Protein AF-A0A5C7QAG7-F1 (afdb_monomer_lite)

Foldseek 3Di:
DDPVVVLLVVLLVVLVVDAAADEDDDDDDPSSVSNVVNCVVVVRGYDYDD

pLDDT: mean 73.8, std 10.78, range [41.22, 83.94]

Secondary structure (DSSP, 8-state):
--HHHHHHHHHHHHHTTPPTT------SSHHHHHHHHHHHTTTTS-----

Radius of gyration: 10.65 Å; chains: 1; bounding box: 21×23×27 Å

Sequence (50 aa):
MNQDDLKRAVARAAIDHLEPGALVGVGGGPTVTFFTDALGAGRDRVAGGV

Structure (mmCIF, N/CA/C/O backbone):
data_AF-A0A5C7QAG7-F1
#
_entry.id   AF-A0A5C7QAG7-F1
#
loop_
_atom_site.group_PDB
_atom_site.id
_atom_site.type_symbol
_atom_site.label_atom_id
_atom_site.label_alt_id
_atom_site.label_comp_id
_atom_site.label_asym_id
_atom_site.label_entity_id
_atom_site.label_seq_i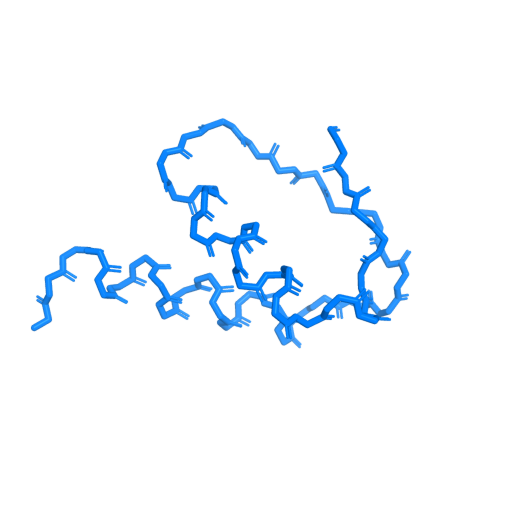d
_atom_site.pdbx_PDB_ins_code
_atom_site.Cartn_x
_atom_site.Cartn_y
_atom_site.Cartn_z
_atom_site.occupancy
_atom_site.B_iso_or_equiv
_atom_site.auth_seq_id
_atom_site.auth_comp_id
_atom_site.auth_asym_id
_atom_site.auth_atom_id
_atom_site.pdbx_PDB_model_num
ATOM 1 N N . MET A 1 1 ? -12.425 6.549 14.430 1.00 56.47 1 MET A N 1
ATOM 2 C CA . MET A 1 1 ? -11.707 6.486 13.141 1.00 56.47 1 MET A CA 1
ATOM 3 C C . MET A 1 1 ? -10.725 7.634 13.107 1.00 56.47 1 MET A C 1
ATOM 5 O O . MET A 1 1 ? -11.164 8.778 13.146 1.00 56.47 1 MET A O 1
ATOM 9 N N . ASN A 1 2 ? -9.428 7.339 13.127 1.00 83.94 2 ASN A N 1
ATOM 10 C CA . ASN A 1 2 ? -8.386 8.344 12.947 1.00 83.94 2 ASN A CA 1
ATOM 11 C C . ASN A 1 2 ? -7.955 8.383 11.471 1.00 83.94 2 ASN A C 1
ATOM 13 O O . ASN A 1 2 ? -8.244 7.469 10.699 1.00 83.94 2 ASN A O 1
ATOM 17 N N . GLN A 1 3 ? -7.257 9.441 11.067 1.00 77.25 3 GLN A N 1
ATOM 18 C CA . GLN A 1 3 ? -6.810 9.647 9.691 1.00 77.25 3 GLN A CA 1
ATOM 19 C C . GLN A 1 3 ? -6.008 8.452 9.140 1.00 77.25 3 GLN A C 1
ATOM 21 O O . GLN A 1 3 ? -6.110 8.135 7.957 1.00 77.25 3 GLN A O 1
ATOM 26 N N . ASP A 1 4 ? -5.257 7.750 9.989 1.00 80.38 4 ASP A N 1
ATOM 27 C CA . ASP A 1 4 ? -4.498 6.566 9.579 1.00 80.38 4 ASP A CA 1
ATOM 28 C C . ASP A 1 4 ? -5.373 5.322 9.361 1.00 80.38 4 ASP A C 1
ATOM 30 O O . ASP A 1 4 ? -5.052 4.510 8.495 1.00 80.38 4 ASP A O 1
ATOM 34 N N . ASP A 1 5 ? -6.510 5.193 10.054 1.00 83.06 5 ASP A N 1
ATOM 35 C CA . ASP A 1 5 ? -7.486 4.129 9.772 1.00 83.06 5 ASP A CA 1
ATOM 36 C C . ASP A 1 5 ? -8.104 4.318 8.383 1.00 83.06 5 ASP A C 1
ATOM 38 O O . ASP A 1 5 ? -8.252 3.360 7.625 1.00 83.06 5 ASP A O 1
ATOM 42 N N . LEU A 1 6 ? -8.409 5.570 8.018 1.00 83.81 6 LEU A N 1
ATOM 43 C CA . LEU A 1 6 ? -8.921 5.910 6.689 1.00 83.81 6 LEU A CA 1
ATOM 44 C C . LEU A 1 6 ? -7.887 5.607 5.600 1.00 83.81 6 LEU A C 1
ATOM 46 O O . LEU A 1 6 ? -8.229 5.008 4.583 1.00 83.81 6 LEU A O 1
ATOM 50 N N . LYS A 1 7 ? -6.612 5.954 5.827 1.00 79.31 7 LYS A N 1
ATOM 51 C CA . LYS A 1 7 ? -5.523 5.632 4.890 1.00 79.31 7 LYS A CA 1
ATOM 52 C C . LYS A 1 7 ? -5.376 4.122 4.689 1.00 79.31 7 LYS A C 1
ATOM 54 O O . LYS A 1 7 ? -5.247 3.685 3.550 1.00 79.31 7 LYS A O 1
ATOM 59 N N . ARG A 1 8 ? -5.444 3.321 5.761 1.00 81.44 8 ARG A N 1
ATOM 60 C CA . ARG A 1 8 ? -5.394 1.848 5.670 1.00 81.44 8 ARG A CA 1
ATOM 61 C C . ARG A 1 8 ? -6.592 1.272 4.922 1.00 81.44 8 ARG A C 1
ATOM 63 O O . ARG A 1 8 ? -6.412 0.386 4.091 1.00 81.44 8 ARG A O 1
ATOM 70 N N . ALA A 1 9 ? -7.797 1.774 5.190 1.00 83.38 9 ALA A N 1
ATOM 71 C CA . ALA A 1 9 ? -9.010 1.311 4.520 1.00 83.38 9 ALA A CA 1
ATOM 72 C C . ALA A 1 9 ? -8.962 1.584 3.007 1.00 83.38 9 ALA A C 1
ATOM 74 O O . ALA A 1 9 ? -9.230 0.685 2.213 1.00 83.38 9 ALA A O 1
ATOM 75 N N . VAL A 1 10 ? -8.543 2.791 2.609 1.00 83.19 10 VAL A N 1
ATOM 76 C CA . VAL A 1 10 ? -8.371 3.157 1.193 1.00 83.19 10 VAL A CA 1
ATOM 77 C C . VAL A 1 10 ? -7.281 2.315 0.534 1.00 83.19 10 VAL A C 1
ATOM 79 O O . VAL A 1 10 ? -7.496 1.788 -0.554 1.00 83.19 10 VAL A O 1
ATOM 82 N N . ALA A 1 11 ? -6.138 2.132 1.201 1.00 80.19 11 ALA A N 1
ATOM 83 C CA . ALA A 1 11 ? -5.051 1.292 0.705 1.00 80.19 11 ALA A CA 1
ATOM 84 C C . ALA A 1 11 ? -5.503 -0.152 0.442 1.00 80.19 11 ALA A C 1
ATOM 86 O O . ALA A 1 11 ? -5.142 -0.732 -0.578 1.00 80.19 11 ALA A O 1
ATOM 87 N N . ARG A 1 12 ? -6.322 -0.722 1.336 1.00 80.38 12 ARG A N 1
ATOM 88 C CA . ARG A 1 12 ? -6.853 -2.079 1.180 1.00 80.38 12 ARG A CA 1
ATOM 89 C C . ARG A 1 12 ? -7.848 -2.174 0.025 1.00 80.38 12 ARG A C 1
ATOM 91 O O . ARG A 1 12 ? -7.716 -3.078 -0.787 1.00 80.38 12 ARG A O 1
ATOM 98 N N . ALA A 1 13 ? -8.788 -1.233 -0.067 1.00 83.56 13 ALA A N 1
ATOM 99 C CA . ALA A 1 13 ? -9.782 -1.206 -1.140 1.00 83.56 13 ALA A CA 1
ATOM 100 C C . ALA A 1 13 ? -9.141 -1.009 -2.523 1.00 83.56 13 ALA A C 1
ATOM 102 O O . ALA A 1 13 ? -9.585 -1.593 -3.504 1.00 83.56 13 ALA A O 1
ATOM 103 N N . ALA A 1 14 ? -8.059 -0.230 -2.608 1.00 80.81 14 ALA A N 1
ATOM 104 C CA . ALA A 1 14 ? -7.341 -0.014 -3.859 1.00 80.81 14 ALA A CA 1
ATOM 105 C C . ALA A 1 14 ? -6.741 -1.308 -4.440 1.00 80.81 14 ALA A C 1
ATOM 107 O O . ALA A 1 14 ? -6.643 -1.419 -5.657 1.00 80.81 14 ALA A O 1
ATOM 108 N N . ILE A 1 15 ? -6.387 -2.294 -3.606 1.00 77.25 15 ILE A N 1
ATOM 109 C CA . ILE A 1 15 ? -5.844 -3.585 -4.067 1.00 77.25 15 ILE A CA 1
ATOM 110 C C . ILE A 1 15 ? -6.893 -4.408 -4.808 1.00 77.25 15 ILE A C 1
ATOM 112 O O . ILE A 1 15 ? -6.552 -5.096 -5.765 1.00 77.25 15 ILE A O 1
ATOM 116 N N . ASP A 1 16 ? -8.159 -4.318 -4.402 1.00 82.25 16 ASP A N 1
ATOM 117 C CA . ASP A 1 16 ? -9.248 -5.058 -5.046 1.00 82.25 16 ASP A CA 1
ATOM 118 C C . ASP A 1 16 ? -9.533 -4.557 -6.475 1.00 82.25 16 ASP A C 1
ATOM 120 O O . ASP A 1 16 ? -10.189 -5.246 -7.251 1.00 82.25 16 ASP A O 1
ATOM 124 N N . HIS A 1 17 ? -9.008 -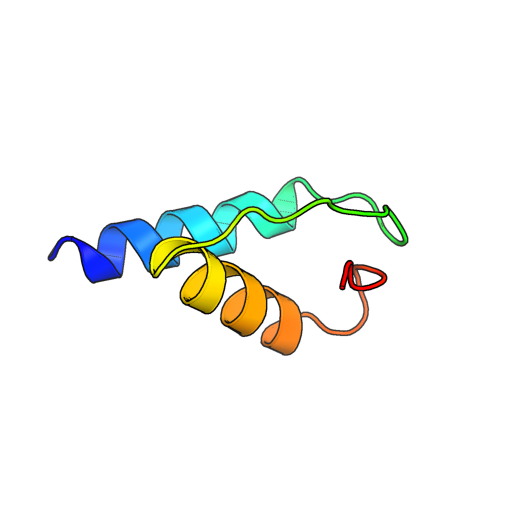3.384 -6.843 1.00 82.50 17 HIS A N 1
ATOM 125 C CA . HIS A 1 17 ? -9.088 -2.821 -8.192 1.00 82.50 17 HIS A CA 1
ATOM 126 C C . HIS A 1 17 ? -7.855 -3.110 -9.061 1.00 82.50 17 HIS A C 1
ATOM 128 O O . HIS A 1 17 ? -7.795 -2.642 -10.199 1.00 82.50 17 HIS A O 1
ATOM 134 N N . LEU A 1 18 ? -6.852 -3.825 -8.542 1.00 77.81 18 LEU A N 1
ATOM 135 C CA . LEU A 1 18 ? -5.630 -4.122 -9.284 1.00 77.81 18 LEU A CA 1
ATOM 136 C C . LEU A 1 18 ? -5.777 -5.415 -10.074 1.00 77.81 18 LEU A C 1
ATOM 138 O O . LEU A 1 18 ? -6.049 -6.479 -9.517 1.00 77.81 18 LEU A O 1
ATOM 142 N N . GLU A 1 19 ? -5.515 -5.317 -11.372 1.00 79.06 19 GLU A N 1
ATOM 143 C CA . GLU A 1 19 ? -5.458 -6.485 -12.237 1.00 79.06 19 GLU A CA 1
ATOM 144 C C . GLU A 1 19 ? -4.192 -7.309 -11.953 1.00 79.06 19 GLU A C 1
ATOM 146 O O . GLU A 1 19 ? -3.110 -6.738 -11.744 1.00 79.06 19 GLU A O 1
ATOM 151 N N . PRO A 1 20 ? -4.288 -8.651 -11.972 1.00 77.25 20 PRO A N 1
ATOM 152 C CA . PRO A 1 20 ? -3.139 -9.512 -11.767 1.00 77.25 20 PRO A CA 1
ATOM 153 C C . PRO A 1 20 ? -1.990 -9.211 -12.732 1.00 77.25 20 PRO A C 1
ATOM 155 O O . PRO A 1 20 ? -2.169 -9.209 -13.948 1.00 77.25 20 PRO A O 1
ATOM 158 N N . GLY A 1 21 ? -0.795 -8.966 -12.191 1.00 73.69 21 GL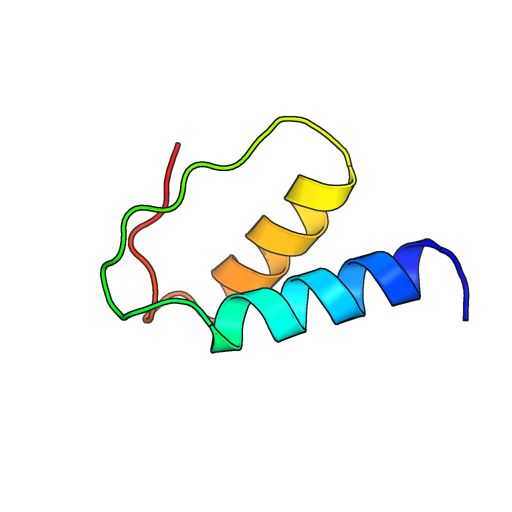Y A N 1
ATOM 159 C CA . GLY A 1 21 ? 0.393 -8.653 -12.997 1.00 73.69 21 GLY A CA 1
ATOM 160 C C . GLY A 1 21 ? 0.427 -7.238 -13.592 1.00 73.69 21 GLY A C 1
ATOM 161 O O . GLY A 1 21 ? 1.338 -6.936 -14.363 1.00 73.69 21 GLY A O 1
ATOM 162 N N . ALA A 1 22 ? -0.513 -6.358 -13.232 1.00 77.25 22 ALA A N 1
ATOM 163 C CA . ALA A 1 22 ? -0.459 -4.954 -13.620 1.00 77.25 22 ALA A CA 1
ATOM 164 C C . ALA A 1 22 ? 0.741 -4.233 -12.983 1.00 77.25 22 ALA A C 1
ATOM 166 O O . ALA A 1 22 ? 1.058 -4.432 -11.810 1.00 77.25 22 ALA A O 1
ATOM 167 N N . LEU A 1 23 ? 1.375 -3.353 -13.759 1.00 72.62 23 LEU A N 1
ATOM 168 C CA . LEU A 1 23 ? 2.390 -2.415 -13.282 1.00 72.62 23 LEU A CA 1
ATOM 169 C C . LEU A 1 23 ? 1.694 -1.181 -12.702 1.00 72.62 23 LEU A C 1
ATOM 171 O O . LEU A 1 23 ? 0.995 -0.462 -13.416 1.00 72.62 23 LEU A O 1
ATOM 175 N N . VAL A 1 24 ? 1.893 -0.932 -11.409 1.00 77.50 24 VAL A N 1
ATOM 176 C CA . VAL A 1 24 ? 1.267 0.184 -10.688 1.00 77.50 24 VAL A CA 1
ATOM 177 C C . VAL A 1 24 ? 2.330 1.212 -10.328 1.00 77.50 24 VAL A C 1
ATOM 179 O O . VAL A 1 24 ? 3.244 0.921 -9.560 1.00 77.50 24 VAL A O 1
ATOM 182 N N . GLY A 1 25 ? 2.199 2.426 -10.865 1.00 76.75 25 GLY A N 1
ATOM 183 C CA . GLY A 1 25 ? 3.023 3.562 -10.461 1.00 76.75 25 GLY A CA 1
ATOM 184 C C . GLY A 1 25 ? 2.5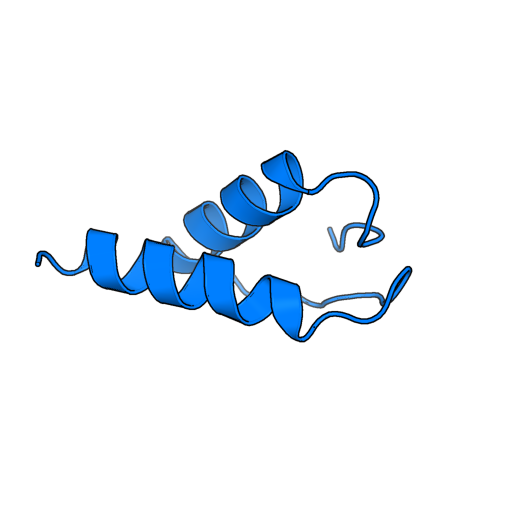36 4.124 -9.129 1.00 76.75 25 GLY A C 1
ATOM 185 O O . GLY A 1 25 ? 1.369 4.502 -9.007 1.00 76.75 25 GLY A O 1
ATOM 186 N N . VAL A 1 26 ? 3.419 4.191 -8.135 1.00 80.50 26 VAL A N 1
ATOM 187 C CA . VAL A 1 26 ? 3.090 4.699 -6.799 1.00 80.50 26 VAL A CA 1
ATOM 188 C C . VAL A 1 26 ? 3.840 6.008 -6.552 1.00 80.50 26 VAL A C 1
ATOM 190 O O . VAL A 1 26 ? 5.025 6.117 -6.850 1.00 80.50 26 VAL A O 1
ATOM 193 N N . GLY A 1 27 ? 3.142 7.032 -6.050 1.00 79.12 27 GLY A N 1
ATOM 194 C CA . GLY A 1 27 ? 3.758 8.320 -5.702 1.00 79.12 27 GLY A CA 1
ATOM 195 C C . GLY A 1 27 ? 4.617 8.252 -4.430 1.00 79.12 27 GLY A C 1
ATOM 196 O O . GLY A 1 27 ? 4.781 7.194 -3.833 1.00 79.12 27 GLY A O 1
ATOM 197 N N . GLY A 1 28 ? 5.131 9.396 -3.966 1.00 79.38 28 GLY A N 1
ATOM 198 C CA . GLY A 1 28 ? 5.831 9.512 -2.678 1.00 79.38 28 GLY A CA 1
ATOM 199 C C . GLY A 1 28 ? 4.937 10.087 -1.572 1.00 79.38 28 GLY A C 1
ATOM 200 O O . GLY A 1 28 ? 4.253 11.085 -1.790 1.00 79.38 28 GLY A O 1
ATOM 201 N N . GLY A 1 29 ? 4.946 9.486 -0.375 1.00 74.50 29 GLY A N 1
ATOM 202 C CA . GLY A 1 29 ? 4.265 10.029 0.808 1.00 74.50 29 GLY A CA 1
ATOM 203 C C . GLY A 1 29 ? 3.831 8.973 1.835 1.00 74.50 29 GLY A C 1
ATOM 204 O O . GLY A 1 29 ? 3.856 7.780 1.551 1.00 74.50 29 GLY A O 1
ATOM 205 N N . PRO A 1 30 ? 3.378 9.382 3.033 1.00 76.12 30 PRO A N 1
ATOM 206 C CA . PRO A 1 30 ? 3.034 8.453 4.117 1.00 76.12 30 PRO A CA 1
ATOM 207 C C . PRO A 1 30 ? 1.834 7.549 3.793 1.00 76.12 30 PRO A C 1
ATOM 209 O O . PRO A 1 30 ? 1.711 6.462 4.346 1.00 76.12 30 PRO A O 1
ATOM 212 N N . THR A 1 31 ? 0.960 7.963 2.872 1.00 72.31 31 THR A N 1
ATOM 213 C CA . THR A 1 31 ? -0.159 7.138 2.387 1.00 72.31 31 THR A CA 1
ATOM 214 C C . THR A 1 31 ? 0.325 5.943 1.558 1.00 72.31 31 THR A C 1
ATOM 216 O O . THR A 1 31 ? -0.286 4.879 1.599 1.00 72.31 31 THR A O 1
ATOM 219 N N . VAL A 1 32 ? 1.451 6.093 0.855 1.00 81.94 32 VAL A N 1
ATOM 220 C CA . VAL A 1 32 ? 2.041 5.051 -0.001 1.00 81.94 32 VAL A CA 1
ATOM 221 C C . VAL A 1 32 ? 2.563 3.897 0.842 1.00 81.94 32 VAL A C 1
ATOM 223 O O . VAL A 1 32 ? 2.358 2.746 0.480 1.00 81.94 32 VAL A O 1
ATOM 226 N N . THR A 1 33 ? 3.133 4.180 2.015 1.00 80.00 33 THR A N 1
ATOM 227 C CA . THR A 1 33 ? 3.591 3.143 2.948 1.00 80.00 33 THR A CA 1
ATOM 228 C C . THR A 1 33 ? 2.468 2.176 3.321 1.00 80.00 33 THR A C 1
ATOM 230 O O . THR A 1 33 ? 2.674 0.967 3.302 1.00 80.00 33 THR A O 1
ATOM 233 N N . PHE A 1 34 ? 1.263 2.687 3.598 1.00 80.44 34 PHE A N 1
ATOM 234 C CA . PHE A 1 34 ? 0.109 1.839 3.913 1.00 80.44 34 PHE A CA 1
ATOM 235 C C . PHE A 1 34 ? -0.363 1.015 2.709 1.00 80.44 34 PHE A C 1
ATOM 237 O O . PHE A 1 34 ? -0.824 -0.110 2.882 1.00 80.44 34 PHE A O 1
ATOM 244 N N . PHE A 1 35 ? -0.232 1.554 1.496 1.00 79.56 35 PHE A N 1
ATOM 245 C CA . PHE A 1 35 ? -0.553 0.845 0.259 1.00 79.56 35 PHE A CA 1
ATOM 246 C C . PHE A 1 35 ? 0.441 -0.283 -0.035 1.00 79.56 35 PHE A C 1
ATOM 248 O O . PHE A 1 35 ? 0.023 -1.409 -0.295 1.00 79.56 35 PHE A O 1
ATOM 255 N N . THR A 1 36 ? 1.744 -0.027 0.093 1.00 79.19 36 THR A N 1
ATOM 256 C CA . THR A 1 36 ? 2.791 -1.043 -0.085 1.00 79.19 36 THR A CA 1
ATOM 257 C C . THR A 1 36 ? 2.704 -2.146 0.969 1.00 79.19 36 THR A C 1
ATOM 259 O O . THR A 1 36 ? 2.871 -3.317 0.639 1.00 79.19 36 THR A O 1
ATOM 262 N N . ASP A 1 37 ? 2.396 -1.802 2.222 1.00 80.38 37 ASP A N 1
ATOM 263 C CA . ASP A 1 37 ? 2.184 -2.782 3.296 1.00 80.38 37 ASP A CA 1
ATOM 264 C C . ASP 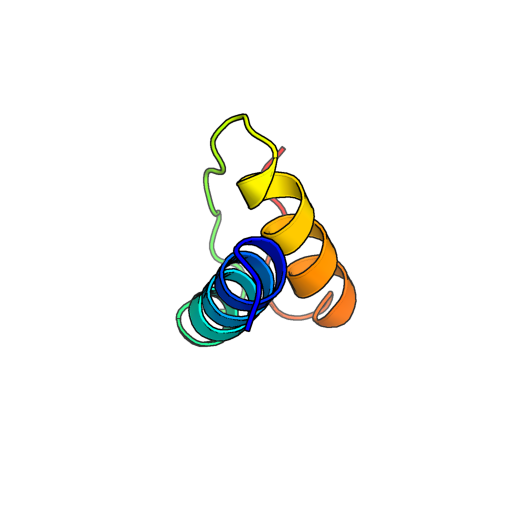A 1 37 ? 0.966 -3.678 3.000 1.00 80.38 37 ASP A C 1
ATOM 266 O O . ASP A 1 37 ? 1.034 -4.909 3.051 1.00 80.38 37 ASP A O 1
ATOM 270 N N . ALA A 1 38 ? -0.140 -3.070 2.557 1.00 77.19 38 ALA A N 1
ATOM 271 C CA . ALA A 1 38 ? -1.328 -3.807 2.145 1.00 77.19 38 ALA A CA 1
ATOM 272 C C . ALA A 1 38 ? -1.064 -4.714 0.922 1.00 77.19 38 ALA A C 1
ATOM 274 O O . ALA A 1 38 ? -1.572 -5.839 0.890 1.00 77.19 38 ALA A O 1
ATOM 275 N N . LEU A 1 39 ? -0.258 -4.261 -0.048 1.00 75.12 39 LEU A N 1
ATOM 276 C CA . LEU A 1 39 ? 0.180 -5.044 -1.213 1.00 75.12 39 LEU A CA 1
ATOM 277 C C . LEU A 1 39 ? 1.090 -6.207 -0.813 1.00 75.12 39 LEU A C 1
ATOM 279 O O . LEU A 1 39 ? 0.928 -7.319 -1.313 1.00 75.12 39 LEU A O 1
ATOM 283 N N . GLY A 1 40 ? 2.015 -5.977 0.122 1.00 71.31 40 GLY A N 1
ATOM 284 C CA . GLY A 1 40 ? 2.895 -7.005 0.673 1.00 71.31 40 GLY A CA 1
ATOM 285 C C . GLY A 1 40 ? 2.122 -8.149 1.332 1.00 71.31 40 GLY A C 1
ATOM 286 O O . GLY A 1 40 ? 2.513 -9.308 1.198 1.00 71.31 40 GLY A O 1
ATOM 287 N N . ALA A 1 41 ? 0.978 -7.851 1.955 1.00 69.06 41 ALA A N 1
ATOM 288 C CA . ALA A 1 41 ? 0.066 -8.858 2.498 1.00 69.06 41 ALA A CA 1
ATOM 289 C C . ALA A 1 41 ? -0.705 -9.658 1.420 1.00 69.06 41 ALA A C 1
ATOM 291 O O . ALA A 1 41 ? -1.297 -10.687 1.736 1.00 69.06 41 ALA A O 1
ATOM 292 N N . GLY A 1 42 ? -0.713 -9.201 0.161 1.00 63.28 42 GLY A N 1
ATOM 293 C CA . GLY A 1 42 ? -1.378 -9.824 -0.995 1.00 63.28 42 GLY A CA 1
ATOM 294 C C . GLY A 1 42 ? -0.410 -10.216 -2.117 1.00 63.28 42 GLY A C 1
ATOM 295 O O . GLY A 1 42 ? -0.808 -10.235 -3.281 1.00 63.28 42 GLY A O 1
ATOM 296 N N . ARG A 1 43 ? 0.847 -10.503 -1.748 1.00 55.97 43 ARG A N 1
ATOM 297 C CA . ARG A 1 43 ? 2.084 -10.605 -2.555 1.00 55.97 43 ARG A CA 1
ATOM 298 C C . ARG A 1 43 ? 2.054 -11.444 -3.842 1.00 55.97 43 ARG A C 1
ATOM 300 O O . ARG A 1 43 ? 3.024 -11.408 -4.587 1.00 55.97 43 ARG A O 1
ATOM 307 N N . ASP A 1 44 ? 0.972 -12.166 -4.100 1.00 57.38 44 ASP A N 1
ATOM 308 C CA . ASP A 1 44 ? 0.783 -12.995 -5.294 1.00 57.38 44 ASP A CA 1
ATOM 309 C C . ASP A 1 44 ? 0.039 -12.268 -6.430 1.00 57.38 44 ASP A C 1
ATOM 311 O O . ASP A 1 44 ? 0.051 -12.723 -7.569 1.00 57.38 44 ASP A O 1
ATOM 315 N N . ARG A 1 45 ? -0.624 -11.133 -6.152 1.00 57.84 45 ARG A N 1
ATOM 316 C CA . ARG A 1 45 ? -1.526 -10.500 -7.132 1.00 57.84 45 ARG A CA 1
ATOM 317 C C . ARG A 1 45 ? -0.894 -9.417 -7.999 1.00 57.84 45 ARG A C 1
ATOM 319 O O . ARG A 1 45 ? -1.363 -9.222 -9.108 1.00 57.84 45 ARG A O 1
ATOM 326 N N . VAL A 1 46 ? 0.139 -8.698 -7.564 1.00 57.03 46 VAL A N 1
ATOM 327 C CA . VAL A 1 46 ? 0.587 -7.493 -8.293 1.00 57.03 46 VAL A CA 1
ATOM 328 C C . VAL A 1 46 ? 2.105 -7.466 -8.411 1.00 57.03 46 VAL A C 1
ATOM 330 O O . VAL A 1 46 ? 2.810 -7.584 -7.409 1.00 57.03 46 VAL A O 1
ATOM 333 N N . ALA A 1 47 ? 2.612 -7.317 -9.638 1.00 53.12 47 ALA A N 1
ATOM 334 C CA . ALA A 1 47 ? 4.035 -7.142 -9.896 1.00 53.12 47 ALA A CA 1
ATOM 335 C C . ALA A 1 47 ? 4.438 -5.727 -9.445 1.00 53.12 47 ALA A C 1
ATOM 337 O O . ALA A 1 47 ? 3.968 -4.732 -9.992 1.00 53.12 47 ALA A O 1
ATOM 338 N N . GLY A 1 48 ? 5.246 -5.647 -8.385 1.00 49.75 48 GLY A N 1
ATOM 339 C CA . GLY A 1 48 ? 5.588 -4.394 -7.710 1.00 49.75 48 GLY A CA 1
ATOM 340 C C . GLY A 1 48 ? 6.214 -3.346 -8.634 1.00 49.75 48 GLY A C 1
ATOM 341 O O . GLY A 1 48 ? 7.124 -3.650 -9.402 1.00 49.75 48 GLY A O 1
ATOM 342 N N . GLY A 1 49 ? 5.734 -2.106 -8.521 1.00 47.22 49 GLY A N 1
ATOM 343 C CA . GLY A 1 49 ? 6.397 -0.922 -9.059 1.00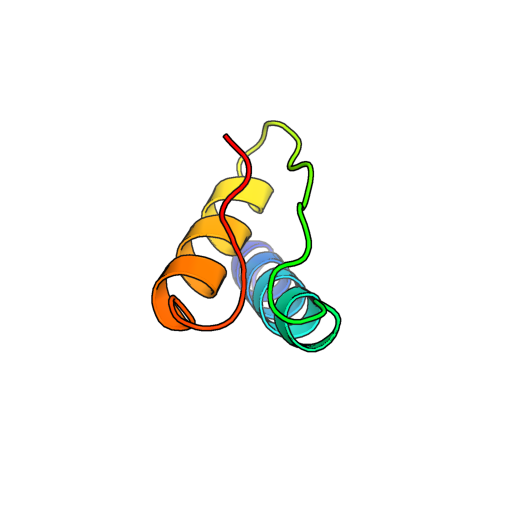 47.22 49 GLY A CA 1
ATOM 344 C C . GLY A 1 49 ? 7.398 -0.379 -8.041 1.00 47.22 49 GLY A C 1
ATOM 345 O O . GLY A 1 49 ? 7.021 -0.122 -6.895 1.00 47.22 49 GLY A O 1
ATOM 346 N N . VAL A 1 50 ? 8.660 -0.262 -8.459 1.00 41.22 50 VAL A N 1
ATOM 347 C CA . VAL A 1 50 ? 9.719 0.486 -7.757 1.00 41.22 50 VAL A CA 1
ATOM 348 C C . VAL A 1 50 ? 9.712 1.949 -8.170 1.00 41.22 50 VAL A C 1
ATOM 350 O O . VAL A 1 50 ? 9.398 2.219 -9.352 1.00 41.22 50 VAL A O 1
#